Protein AF-Q4TCT6-F1 (afdb_monomer_lite)

InterPro domains:
  IPR011993 PH-like domain superfamily [G3DSA:2.30.29.30] (29-74)
  IPR043537 Tiam1/Tiam2/Protein still life [PTHR46001] (5-73)

Secondary structure (DSSP, 8-state):
-------------------------S---SS-TT-EEEEEEEEE---EEE-TTS-EEEPPP---EEEEEEEE--

Radius of gyration: 23.25 Å; chains: 1; bounding box: 44×37×60 Å

Sequence (74 aa):
TQRGRDCMEESDERRSGTLSSAYPSDSVICCAQGTVRKAGALAVKNFLVHKKNKKVELATRRKWKHYWVSLRGV

Organism: Tetraodon nigroviridis (NCBI:txid99883)

pLDDT: mean 72.49, std 23.48, range [32.38, 98.25]

Structure (mmCIF, N/CA/C/O backbone):
data_AF-Q4TCT6-F1
#
_entry.id   AF-Q4TCT6-F1
#
loop_
_atom_site.group_PDB
_atom_site.id
_atom_site.type_symbol
_atom_site.label_atom_id
_atom_site.label_alt_id
_atom_site.label_comp_id
_atom_site.label_asym_id
_atom_site.label_entity_id
_atom_site.label_seq_id
_atom_site.pdbx_PDB_ins_code
_atom_s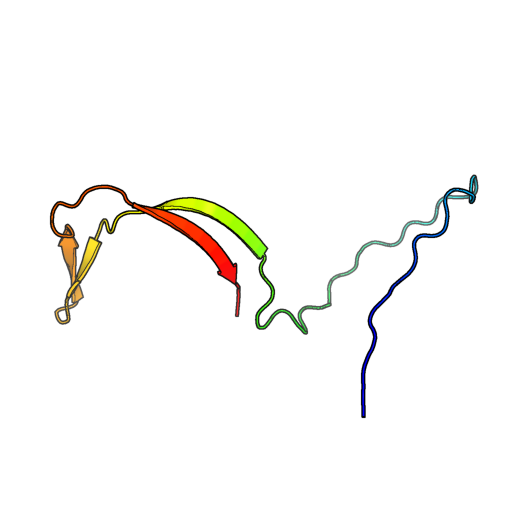ite.Cartn_x
_atom_site.Cartn_y
_atom_site.Cartn_z
_atom_site.occupancy
_atom_site.B_iso_or_equiv
_atom_site.auth_seq_id
_atom_site.auth_comp_id
_atom_site.auth_asym_id
_atom_site.auth_atom_id
_atom_site.pdbx_PDB_model_num
ATOM 1 N N . THR A 1 1 ? 18.130 -31.535 -21.669 1.00 32.81 1 THR A N 1
ATOM 2 C CA . THR A 1 1 ? 18.381 -30.764 -20.431 1.00 32.81 1 THR A CA 1
ATOM 3 C C . THR A 1 1 ? 18.870 -29.380 -20.822 1.00 32.81 1 THR A C 1
ATOM 5 O O . THR A 1 1 ? 19.791 -29.299 -21.617 1.00 32.81 1 THR A O 1
ATOM 8 N N . GLN A 1 2 ? 18.193 -28.319 -20.376 1.00 40.00 2 GLN A N 1
ATOM 9 C CA . GLN A 1 2 ? 18.391 -26.917 -20.790 1.00 40.00 2 GLN A CA 1
ATOM 10 C C . GLN A 1 2 ? 19.458 -26.225 -19.920 1.00 40.00 2 GLN A C 1
ATOM 12 O O . GLN A 1 2 ? 19.397 -26.382 -18.698 1.00 40.00 2 GLN A O 1
ATOM 17 N N . ARG A 1 3 ? 20.367 -25.416 -20.494 1.00 40.12 3 ARG A N 1
ATOM 18 C CA . ARG A 1 3 ? 21.060 -24.320 -19.776 1.00 40.12 3 ARG A CA 1
ATOM 19 C C . ARG A 1 3 ? 21.757 -23.329 -20.733 1.00 40.12 3 ARG A C 1
ATOM 21 O O . ARG A 1 3 ? 22.447 -23.765 -21.641 1.00 40.12 3 ARG A O 1
ATOM 28 N N . GLY A 1 4 ? 21.618 -22.031 -20.424 1.00 32.94 4 GLY A N 1
ATOM 29 C CA . GLY A 1 4 ? 22.315 -20.864 -21.015 1.00 32.94 4 GLY A CA 1
ATOM 30 C C . GLY A 1 4 ? 21.432 -20.150 -22.042 1.00 32.94 4 GLY A C 1
ATOM 31 O O . GLY A 1 4 ? 21.165 -20.733 -23.078 1.00 32.94 4 GLY A O 1
ATOM 32 N N . ARG A 1 5 ? 20.798 -18.985 -21.825 1.00 48.38 5 ARG A N 1
ATOM 33 C CA . ARG A 1 5 ? 21.246 -17.712 -21.222 1.00 48.38 5 ARG A CA 1
ATOM 34 C C . ARG A 1 5 ? 22.596 -17.242 -21.768 1.00 48.38 5 ARG A C 1
ATOM 36 O O . ARG A 1 5 ? 23.610 -17.564 -21.173 1.00 48.38 5 ARG A O 1
ATOM 43 N N . ASP A 1 6 ? 22.540 -16.536 -22.897 1.00 32.38 6 ASP A N 1
ATOM 44 C CA . ASP A 1 6 ? 23.045 -15.167 -23.080 1.00 32.38 6 ASP A CA 1
ATOM 45 C C . ASP A 1 6 ? 22.498 -14.634 -24.417 1.00 32.38 6 ASP A C 1
ATOM 47 O O . ASP A 1 6 ? 22.652 -15.278 -25.451 1.00 32.38 6 ASP A O 1
ATOM 51 N N . CYS A 1 7 ? 21.789 -13.502 -24.405 1.00 36.78 7 CYS A N 1
ATOM 52 C CA . CYS A 1 7 ? 21.384 -12.821 -25.637 1.00 36.78 7 CYS A CA 1
ATOM 53 C C . CYS A 1 7 ? 22.236 -11.560 -25.775 1.00 36.78 7 CYS A C 1
ATOM 55 O O . CYS A 1 7 ? 22.025 -10.568 -25.084 1.00 36.78 7 CYS A O 1
ATOM 57 N N . MET A 1 8 ? 23.230 -11.732 -26.639 1.00 34.03 8 MET A N 1
ATOM 58 C CA . MET A 1 8 ? 24.264 -10.841 -27.145 1.00 34.03 8 MET A CA 1
ATOM 59 C C . MET A 1 8 ? 23.765 -9.443 -27.539 1.00 34.03 8 MET A C 1
ATOM 61 O O . MET A 1 8 ? 22.721 -9.294 -28.172 1.00 34.03 8 MET A O 1
ATOM 65 N N . GLU A 1 9 ? 24.553 -8.433 -27.168 1.00 42.69 9 GLU A N 1
ATOM 66 C CA . GLU A 1 9 ? 24.532 -7.089 -27.745 1.00 42.69 9 GLU A CA 1
ATOM 67 C C . GLU A 1 9 ? 24.913 -7.162 -29.231 1.00 42.69 9 GLU A C 1
ATOM 69 O O . GLU A 1 9 ? 26.002 -7.636 -29.536 1.00 42.69 9 GLU A O 1
ATOM 74 N N . GLU A 1 10 ? 24.072 -6.665 -30.144 1.00 36.78 10 GLU A N 1
ATOM 75 C CA . GLU A 1 10 ? 24.527 -6.174 -31.454 1.00 36.78 10 GLU A CA 1
ATOM 76 C C . GLU A 1 10 ? 23.432 -5.361 -32.160 1.00 36.78 10 GLU A C 1
ATOM 78 O O . GLU A 1 10 ? 22.356 -5.886 -32.447 1.00 36.78 10 GLU A O 1
ATOM 83 N N . SER A 1 11 ? 23.724 -4.100 -32.495 1.00 37.59 11 SER A N 1
ATOM 84 C CA . SER A 1 11 ? 23.526 -3.513 -33.839 1.00 37.59 11 SER A CA 1
ATOM 85 C C . SER A 1 11 ? 23.254 -2.011 -33.769 1.00 37.59 11 SER A C 1
ATOM 87 O O . SER A 1 11 ? 22.121 -1.548 -33.901 1.00 37.59 11 SER A O 1
ATOM 89 N N . ASP A 1 12 ? 24.333 -1.249 -33.629 1.00 48.16 12 ASP A N 1
ATOM 90 C CA . ASP A 1 12 ? 24.398 0.178 -33.934 1.00 48.16 12 ASP A CA 1
ATOM 91 C C . ASP A 1 12 ? 24.967 0.324 -35.363 1.00 48.16 12 ASP A C 1
ATOM 93 O O . ASP A 1 12 ? 26.145 0.595 -35.520 1.00 48.16 12 ASP A O 1
ATOM 97 N N . GLU A 1 13 ? 24.191 0.013 -36.419 1.00 47.44 13 GLU A N 1
ATOM 98 C CA . GLU A 1 13 ? 24.534 0.359 -37.825 1.00 47.44 13 GLU A CA 1
ATOM 99 C C . GLU A 1 13 ? 23.420 0.027 -38.851 1.00 47.44 13 GLU A C 1
ATOM 101 O O . GLU A 1 13 ? 23.625 -0.708 -39.812 1.00 47.44 13 GLU A O 1
ATOM 106 N N . ARG A 1 14 ? 22.204 0.585 -38.719 1.00 46.38 14 ARG A N 1
ATOM 107 C CA . ARG A 1 14 ? 21.273 0.684 -39.874 1.00 46.38 14 ARG A CA 1
ATOM 108 C C . ARG A 1 14 ? 20.574 2.038 -39.928 1.00 46.38 14 ARG A C 1
ATOM 110 O O . ARG A 1 14 ? 19.423 2.204 -39.537 1.00 46.38 14 ARG A O 1
ATOM 117 N N . ARG A 1 15 ? 21.313 3.024 -40.440 1.00 44.97 15 ARG A N 1
ATOM 118 C CA . ARG A 1 15 ? 20.784 4.299 -40.935 1.00 44.97 15 ARG A CA 1
ATOM 119 C C . ARG A 1 15 ? 19.868 4.082 -42.149 1.00 44.97 15 ARG A C 1
ATOM 121 O O . ARG A 1 15 ? 20.226 3.359 -43.068 1.00 44.97 15 ARG A O 1
ATOM 128 N N . SER A 1 16 ? 18.820 4.908 -42.190 1.00 48.69 16 SER A N 1
ATOM 129 C CA . SER A 1 16 ? 18.152 5.462 -43.381 1.00 48.69 16 SER A CA 1
ATOM 130 C C . SER A 1 16 ? 17.185 4.568 -44.171 1.00 48.69 16 SER A C 1
ATOM 132 O O . SER A 1 16 ? 17.593 3.624 -44.837 1.00 48.69 16 SER A O 1
ATOM 134 N N . GLY A 1 17 ? 15.906 4.968 -44.204 1.00 42.50 17 GLY A N 1
ATOM 135 C CA . GLY A 1 17 ? 14.976 4.574 -45.268 1.00 42.50 17 GLY A CA 1
ATOM 136 C C . GLY A 1 17 ? 13.520 4.370 -44.847 1.00 42.50 17 GLY A C 1
ATOM 137 O O . GLY A 1 17 ? 13.140 3.281 -44.449 1.00 42.50 17 GLY A O 1
ATOM 138 N N . THR A 1 18 ? 12.704 5.399 -45.087 1.00 49.03 18 THR A N 1
ATOM 139 C CA . THR A 1 18 ? 11.328 5.274 -45.607 1.00 49.03 18 THR A CA 1
ATOM 140 C C . THR A 1 18 ? 10.197 4.875 -44.643 1.00 49.03 18 THR A C 1
ATOM 142 O O . THR A 1 18 ? 10.053 3.748 -44.187 1.00 49.03 18 THR A O 1
ATOM 145 N N . LEU A 1 19 ? 9.325 5.864 -44.438 1.00 51.97 19 LEU A N 1
ATOM 146 C CA . LEU A 1 19 ? 7.963 5.819 -43.909 1.00 51.97 19 LEU A CA 1
ATOM 147 C C . LEU A 1 19 ? 7.185 4.552 -44.315 1.00 51.97 19 LEU A C 1
ATOM 149 O O . LEU A 1 19 ? 6.942 4.334 -45.500 1.00 51.97 19 LEU A O 1
ATOM 153 N N . SER A 1 20 ? 6.665 3.803 -43.341 1.00 42.94 20 SER A N 1
ATOM 154 C CA . SER A 1 20 ? 5.404 3.084 -43.534 1.00 42.94 20 SER A CA 1
ATOM 155 C C . SER A 1 20 ? 4.636 2.973 -42.223 1.00 42.94 20 SER A C 1
ATOM 157 O O . SER A 1 20 ? 5.055 2.332 -41.262 1.00 42.94 20 SER A O 1
ATOM 159 N N . SER A 1 21 ? 3.509 3.676 -42.217 1.00 55.47 21 SER A N 1
ATOM 160 C CA . SER A 1 21 ? 2.441 3.622 -41.234 1.00 55.47 21 SER A CA 1
ATOM 161 C C . SER A 1 21 ? 1.899 2.200 -41.111 1.00 55.47 21 SER A C 1
ATOM 163 O O . SER A 1 21 ? 1.356 1.655 -42.068 1.00 55.47 21 SER A O 1
ATOM 165 N N . ALA A 1 22 ? 1.973 1.632 -39.914 1.00 57.66 22 ALA A N 1
ATOM 166 C CA . ALA A 1 22 ? 1.021 0.627 -39.479 1.00 57.66 22 ALA A CA 1
ATOM 167 C C . ALA A 1 22 ? 0.752 0.875 -37.995 1.00 57.66 22 ALA A C 1
ATOM 169 O O . ALA A 1 22 ? 1.631 0.721 -37.150 1.00 57.66 22 ALA A O 1
ATOM 170 N N . TYR A 1 23 ? -0.465 1.343 -37.717 1.00 52.56 23 TYR A N 1
ATOM 171 C CA . TYR A 1 23 ? -1.120 1.290 -36.413 1.00 52.56 23 TYR A CA 1
ATOM 172 C C . TYR A 1 23 ? -0.626 0.085 -35.588 1.00 52.56 23 TYR A C 1
ATOM 174 O O . TYR A 1 23 ? -0.640 -1.030 -36.115 1.00 52.56 23 TYR A O 1
ATOM 182 N N . PRO A 1 24 ? -0.292 0.224 -34.293 1.00 56.91 24 PRO A N 1
ATOM 183 C CA . PRO A 1 24 ? -0.396 -0.912 -33.393 1.00 56.91 24 PRO A CA 1
ATOM 184 C C . PRO A 1 24 ? -1.892 -1.205 -33.218 1.00 56.91 24 PRO A C 1
ATOM 186 O O . PRO A 1 24 ? -2.541 -0.711 -32.301 1.00 56.91 24 PRO A O 1
ATOM 189 N N . SER A 1 25 ? -2.459 -1.933 -34.179 1.00 56.12 25 SER A N 1
ATOM 190 C CA . SER A 1 25 ? -3.802 -2.487 -34.100 1.00 56.12 25 SER A CA 1
ATOM 191 C C . SER A 1 25 ? -3.875 -3.405 -32.884 1.00 56.12 25 SER A C 1
ATOM 193 O O . SER A 1 25 ? -3.022 -4.274 -32.699 1.00 56.12 25 SER A O 1
ATOM 195 N N . ASP A 1 26 ? -4.879 -3.164 -32.044 1.00 63.66 26 ASP A N 1
ATOM 196 C CA . ASP A 1 26 ? -5.254 -3.987 -30.902 1.00 63.66 26 ASP A CA 1
ATOM 197 C C . ASP A 1 26 ? -5.149 -5.482 -31.214 1.00 63.66 26 ASP A C 1
ATOM 199 O O . ASP A 1 26 ? -5.869 -5.971 -32.076 1.00 63.66 26 ASP A O 1
ATOM 203 N N . SER A 1 27 ? -4.285 -6.194 -30.484 1.00 58.66 27 SER A N 1
ATOM 204 C CA . SER A 1 27 ? -4.608 -7.455 -29.795 1.00 58.66 27 SER A CA 1
ATOM 205 C C . SER A 1 27 ? -3.349 -8.279 -29.514 1.00 58.66 27 SER A C 1
ATOM 207 O O . SER A 1 27 ? -2.962 -9.134 -30.303 1.00 58.66 27 SER A O 1
ATOM 209 N N . VAL A 1 28 ? -2.773 -8.114 -28.322 1.00 54.38 28 VAL A N 1
ATOM 210 C CA . VAL A 1 28 ? -2.172 -9.254 -27.611 1.00 54.38 28 VAL A CA 1
ATOM 211 C C . VAL A 1 28 ? -2.569 -9.166 -26.135 1.00 54.38 28 VAL A C 1
ATOM 213 O O . VAL A 1 28 ? -1.745 -9.043 -25.234 1.00 54.38 28 VAL A O 1
ATOM 216 N N . ILE A 1 29 ? -3.879 -9.215 -25.867 1.00 57.19 29 ILE A N 1
ATOM 217 C CA . ILE A 1 29 ? -4.399 -9.597 -24.544 1.00 57.19 29 ILE A CA 1
ATOM 218 C C . ILE A 1 29 ? -4.251 -11.121 -24.444 1.00 57.19 29 ILE A C 1
ATOM 220 O O . ILE A 1 29 ? -5.214 -11.873 -24.516 1.00 57.19 29 ILE A O 1
ATOM 224 N N . CYS A 1 30 ? -3.013 -11.596 -24.391 1.00 53.72 30 CYS A N 1
ATOM 225 C CA . CYS A 1 30 ? -2.684 -12.994 -24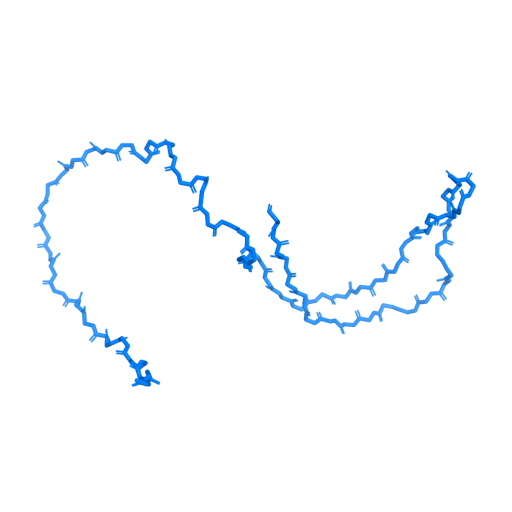.159 1.00 53.72 30 CYS A CA 1
ATOM 226 C C . CYS A 1 30 ? -1.233 -13.017 -23.664 1.00 53.72 30 CYS A C 1
ATOM 228 O O . CYS A 1 30 ? -0.362 -12.512 -24.362 1.00 53.72 30 CYS A O 1
ATOM 230 N N . CYS A 1 31 ? -0.994 -13.549 -22.456 1.00 55.00 31 CYS A N 1
ATOM 231 C CA . CYS A 1 31 ? 0.291 -13.638 -21.720 1.00 55.00 31 CYS A CA 1
ATOM 232 C C . CYS A 1 31 ? 0.576 -12.598 -20.607 1.00 55.00 31 CYS A C 1
ATOM 234 O O . CYS A 1 31 ? 1.718 -12.486 -20.168 1.00 55.00 31 CYS A O 1
ATOM 236 N N . ALA A 1 32 ? -0.416 -11.877 -20.071 1.00 57.72 32 ALA A N 1
ATOM 237 C CA . ALA A 1 32 ? -0.190 -10.961 -18.936 1.00 57.72 32 ALA A CA 1
ATOM 238 C C . ALA A 1 32 ? -0.330 -11.597 -17.534 1.00 57.72 32 ALA A C 1
ATOM 240 O O . ALA A 1 32 ? -0.209 -10.881 -16.540 1.00 57.72 32 ALA A O 1
ATOM 241 N N . GLN A 1 33 ? -0.539 -12.914 -17.418 1.00 60.12 33 GLN A N 1
ATOM 242 C CA . GLN A 1 33 ? -0.584 -13.571 -16.110 1.00 60.12 33 GLN A CA 1
ATOM 243 C C . GLN A 1 33 ? 0.822 -13.592 -15.490 1.00 60.12 33 GLN A C 1
ATOM 245 O O . GLN A 1 33 ? 1.682 -14.376 -15.883 1.00 60.12 33 GLN A O 1
ATOM 250 N N . GLY A 1 34 ? 1.066 -12.718 -14.510 1.00 71.38 34 GLY A N 1
ATOM 251 C CA . GLY A 1 34 ? 2.294 -12.729 -13.707 1.00 71.38 34 GLY A CA 1
ATOM 252 C C . GLY A 1 34 ? 3.398 -11.742 -14.109 1.00 71.38 34 GLY A C 1
ATOM 253 O O . GLY A 1 34 ? 4.424 -11.703 -13.421 1.00 71.38 34 GLY A O 1
ATOM 254 N N . THR A 1 35 ? 3.203 -10.900 -15.131 1.00 84.06 35 THR A N 1
ATOM 255 C CA . THR A 1 35 ? 4.183 -9.859 -15.505 1.00 84.06 35 THR A CA 1
ATOM 256 C C . THR A 1 35 ? 4.110 -8.655 -14.553 1.00 84.06 35 THR A C 1
ATOM 258 O O . THR A 1 35 ? 3.033 -8.161 -14.207 1.00 84.06 35 THR A O 1
ATOM 261 N N . VAL A 1 36 ? 5.273 -8.164 -14.107 1.00 89.38 36 VAL A N 1
ATOM 262 C CA . VAL A 1 36 ? 5.384 -6.958 -13.267 1.00 89.38 36 VAL A CA 1
ATOM 263 C C . VAL A 1 36 ? 5.184 -5.714 -14.133 1.00 89.38 36 VAL A C 1
ATOM 265 O O . VAL A 1 36 ? 5.975 -5.455 -15.031 1.00 89.38 36 VAL A O 1
ATOM 268 N N . ARG A 1 37 ? 4.155 -4.914 -13.830 1.00 93.44 37 ARG A N 1
ATOM 269 C CA . ARG A 1 37 ? 3.856 -3.651 -14.536 1.00 93.44 37 ARG A CA 1
ATOM 270 C C . ARG A 1 37 ? 4.626 -2.458 -13.964 1.00 93.44 37 ARG A C 1
ATOM 272 O O . ARG A 1 37 ? 4.889 -1.498 -14.677 1.00 93.44 37 ARG A O 1
ATOM 279 N N . LYS A 1 38 ? 4.948 -2.494 -12.664 1.00 94.69 38 LYS A N 1
ATOM 280 C CA . LYS A 1 38 ? 5.729 -1.463 -11.959 1.00 94.69 38 LYS A CA 1
ATOM 281 C C . LYS A 1 38 ? 6.375 -2.043 -10.702 1.00 94.69 38 LYS A C 1
ATOM 283 O O . LYS A 1 38 ? 5.746 -2.847 -10.011 1.00 94.69 38 LYS A O 1
ATOM 288 N N . ALA A 1 39 ? 7.590 -1.607 -10.381 1.00 96.44 39 ALA A N 1
ATOM 289 C CA . ALA A 1 39 ? 8.266 -1.929 -9.127 1.00 96.44 39 ALA A CA 1
ATOM 290 C C . ALA A 1 39 ? 8.998 -0.709 -8.551 1.00 96.44 39 ALA A C 1
ATOM 292 O O . ALA A 1 39 ? 9.382 0.190 -9.300 1.00 96.44 39 ALA A O 1
ATOM 293 N N . GLY A 1 40 ? 9.170 -0.670 -7.228 1.00 97.88 40 GLY A N 1
ATOM 294 C CA . GLY A 1 40 ? 9.938 0.377 -6.554 1.00 97.88 40 GLY A CA 1
ATOM 295 C C . GLY A 1 40 ? 9.832 0.340 -5.029 1.00 97.88 40 GLY A C 1
ATOM 296 O O . GLY A 1 40 ? 9.026 -0.401 -4.459 1.00 97.88 40 GLY A O 1
ATOM 297 N N . ALA A 1 41 ? 10.653 1.157 -4.368 1.00 98.06 41 ALA A N 1
ATOM 298 C CA . ALA A 1 41 ? 10.630 1.330 -2.919 1.00 98.06 41 ALA A CA 1
ATOM 299 C C . ALA A 1 41 ? 9.474 2.251 -2.497 1.00 98.06 41 ALA A C 1
ATOM 301 O O . ALA A 1 41 ? 9.389 3.392 -2.948 1.00 98.06 41 ALA A O 1
ATOM 302 N N . LEU A 1 42 ? 8.596 1.772 -1.612 1.00 98.25 42 LEU A N 1
ATOM 303 C CA . LEU A 1 42 ? 7.455 2.530 -1.093 1.00 98.25 42 LEU A CA 1
ATOM 304 C C . LEU A 1 42 ? 7.382 2.447 0.433 1.00 98.25 42 LEU A C 1
ATOM 306 O O . LEU A 1 42 ? 7.648 1.402 1.030 1.00 98.25 42 LEU A O 1
ATOM 310 N N . ALA A 1 43 ? 6.971 3.548 1.065 1.00 97.69 43 ALA A N 1
ATOM 311 C CA . ALA A 1 43 ? 6.556 3.556 2.461 1.00 97.69 43 ALA A CA 1
ATOM 312 C C . ALA A 1 43 ? 5.079 3.142 2.552 1.00 97.69 43 ALA A C 1
ATOM 314 O O . ALA A 1 43 ? 4.207 3.785 1.971 1.00 97.69 43 ALA A O 1
ATOM 315 N N . VAL A 1 44 ? 4.789 2.075 3.293 1.00 97.06 44 VAL A N 1
ATOM 316 C CA . VAL A 1 44 ? 3.463 1.452 3.376 1.00 97.06 44 VAL A CA 1
ATOM 317 C C . VAL A 1 44 ? 2.942 1.495 4.812 1.00 97.06 44 VAL A C 1
ATOM 319 O O . VAL A 1 44 ? 3.681 1.260 5.774 1.00 97.06 44 VAL A O 1
ATOM 322 N N . LYS A 1 45 ? 1.645 1.772 4.960 1.00 96.44 45 LYS A N 1
ATOM 323 C CA . LYS A 1 45 ? 0.867 1.540 6.184 1.00 96.44 45 LYS A CA 1
ATOM 324 C C . LYS A 1 45 ? -0.567 1.167 5.814 1.00 96.44 45 LYS A C 1
ATOM 326 O O . LYS A 1 45 ? -1.084 1.632 4.802 1.00 96.44 45 LYS A O 1
ATOM 331 N N . ASN A 1 46 ? -1.232 0.395 6.668 1.00 95.12 46 ASN A N 1
ATOM 332 C CA . ASN A 1 46 ? -2.658 0.124 6.502 1.00 95.12 46 ASN A CA 1
ATOM 333 C C . ASN A 1 46 ? -3.460 1.357 6.928 1.00 95.12 46 ASN A C 1
ATOM 335 O O . ASN A 1 46 ? -3.171 1.948 7.970 1.00 95.12 46 ASN A O 1
ATOM 339 N N . PHE A 1 47 ? -4.458 1.732 6.130 1.00 93.69 47 PHE A N 1
ATOM 340 C CA . PHE A 1 47 ? -5.349 2.850 6.440 1.00 93.69 47 PHE A CA 1
ATOM 341 C C . PHE A 1 47 ? -6.682 2.352 6.997 1.00 93.69 47 PHE A C 1
ATOM 343 O O . PHE A 1 47 ? -7.075 2.735 8.093 1.00 93.69 47 PHE A O 1
ATOM 350 N N . LEU A 1 48 ? -7.324 1.422 6.294 1.00 94.56 48 LEU A N 1
ATOM 351 C CA . LEU A 1 48 ? -8.611 0.847 6.672 1.00 94.56 48 LEU A CA 1
ATOM 352 C C . LEU A 1 48 ? -8.505 -0.676 6.745 1.00 94.56 48 LEU A C 1
ATOM 354 O O . LEU A 1 48 ? -7.683 -1.284 6.056 1.00 94.56 48 LEU A O 1
ATOM 358 N N . VAL A 1 49 ? -9.337 -1.288 7.582 1.00 94.44 49 VAL A N 1
ATOM 359 C CA . VAL A 1 49 ? -9.474 -2.742 7.702 1.00 94.44 49 VAL A CA 1
ATOM 360 C C . VAL A 1 49 ? -10.932 -3.111 7.488 1.00 94.44 49 VAL A C 1
ATOM 362 O O . VAL A 1 49 ? -11.833 -2.522 8.085 1.00 94.44 49 VAL A O 1
ATOM 365 N N . HIS A 1 50 ? -11.155 -4.111 6.641 1.00 94.75 50 HIS A N 1
ATOM 366 C CA . HIS A 1 50 ? -12.476 -4.681 6.440 1.00 94.75 50 HIS A CA 1
ATOM 367 C C . HIS A 1 50 ? -12.742 -5.754 7.501 1.00 94.75 50 HIS A C 1
ATOM 369 O O . HIS A 1 50 ? -12.063 -6.785 7.537 1.00 94.75 50 HIS A O 1
ATOM 375 N N . LYS A 1 51 ? -13.723 -5.522 8.378 1.00 88.00 51 LYS A N 1
ATOM 376 C CA . LYS A 1 51 ? -14.193 -6.537 9.329 1.00 88.00 51 LYS A CA 1
ATOM 377 C C . LYS A 1 51 ? -15.271 -7.414 8.694 1.00 88.00 51 LYS A C 1
ATOM 379 O O . LYS A 1 51 ? -15.972 -7.003 7.775 1.00 88.00 51 LYS A O 1
ATOM 384 N N . LYS A 1 52 ? -15.443 -8.623 9.241 1.00 87.00 52 LYS A N 1
ATOM 385 C CA . LYS A 1 52 ? -16.420 -9.627 8.773 1.00 87.00 52 LYS A CA 1
ATOM 386 C C . LYS A 1 52 ? -17.854 -9.082 8.652 1.00 87.00 52 LYS A C 1
ATOM 388 O O . LYS A 1 52 ? -18.610 -9.543 7.811 1.00 87.00 52 LYS A O 1
ATOM 393 N N . ASN A 1 53 ? -18.194 -8.040 9.410 1.00 86.31 53 ASN A N 1
ATOM 394 C CA . ASN A 1 53 ? -19.531 -7.442 9.457 1.00 86.31 53 ASN A CA 1
ATOM 395 C C . ASN A 1 53 ? -19.783 -6.407 8.339 1.00 86.31 53 ASN A C 1
ATOM 397 O O . ASN A 1 53 ? -20.626 -5.534 8.513 1.00 86.31 53 ASN A O 1
ATOM 401 N N . LYS A 1 54 ? -19.007 -6.425 7.242 1.00 85.25 54 LYS A N 1
ATOM 402 C CA . LYS A 1 54 ? -19.005 -5.391 6.180 1.00 85.25 54 LYS A CA 1
ATOM 403 C C . LYS A 1 54 ? -18.707 -3.967 6.676 1.00 85.25 54 LYS A C 1
ATOM 405 O O . LYS A 1 54 ? -18.876 -2.992 5.950 1.00 85.25 54 LYS A O 1
ATOM 410 N N . LYS A 1 55 ? -18.248 -3.838 7.922 1.00 90.75 55 LYS A N 1
ATOM 411 C CA . LYS A 1 55 ? -17.886 -2.567 8.540 1.00 90.75 55 LYS A CA 1
ATOM 412 C C . LYS A 1 55 ? -16.425 -2.269 8.241 1.00 90.75 55 LYS A C 1
ATOM 414 O O . LYS A 1 55 ? -15.543 -3.090 8.511 1.00 90.75 55 LYS A O 1
ATOM 419 N N . VAL A 1 56 ? -16.186 -1.079 7.713 1.00 94.44 56 VAL A N 1
ATOM 420 C CA . VAL A 1 56 ? -14.847 -0.538 7.511 1.00 94.44 56 VAL A CA 1
ATOM 421 C C . VAL A 1 56 ? -14.444 0.222 8.769 1.00 94.44 56 VAL A C 1
ATOM 423 O O . VAL A 1 56 ? -15.188 1.073 9.253 1.00 94.44 56 VAL A O 1
ATOM 426 N N . GLU A 1 57 ? -13.279 -0.100 9.319 1.00 93.44 57 GLU A N 1
ATOM 427 C CA . GLU A 1 57 ? -12.724 0.587 10.487 1.00 93.44 57 GLU A CA 1
ATOM 428 C C . GLU A 1 57 ? -11.306 1.075 10.197 1.00 93.44 57 GLU A C 1
ATOM 430 O O . GLU A 1 57 ? -10.598 0.510 9.361 1.00 93.44 57 GLU A O 1
ATOM 435 N N . LEU A 1 58 ? -10.879 2.128 10.898 1.00 93.69 58 LEU A N 1
ATOM 436 C CA . LEU A 1 58 ? -9.507 2.613 10.803 1.00 93.69 58 LEU A CA 1
ATOM 437 C C . LEU A 1 58 ? -8.540 1.543 11.328 1.00 93.69 58 LEU A C 1
ATOM 439 O O . LEU A 1 58 ? -8.758 0.950 12.387 1.00 93.69 58 LEU A O 1
ATOM 443 N N . ALA A 1 59 ? -7.452 1.305 10.598 1.00 93.00 59 ALA A N 1
ATOM 444 C CA . ALA A 1 59 ? -6.398 0.411 11.055 1.00 93.00 59 ALA A CA 1
ATOM 445 C C . ALA A 1 59 ? -5.751 0.939 12.351 1.00 93.00 59 ALA A C 1
ATOM 447 O O . ALA A 1 59 ? -5.666 2.145 12.585 1.00 93.00 59 ALA A O 1
ATOM 448 N N . THR A 1 60 ? -5.233 0.035 13.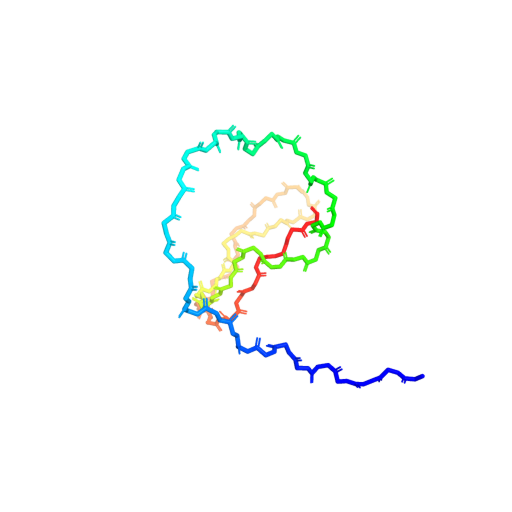189 1.00 92.94 60 THR A N 1
ATOM 449 C CA . THR A 1 60 ? -4.489 0.410 14.407 1.00 92.94 60 THR A CA 1
ATOM 450 C C . THR A 1 60 ? -3.357 1.389 14.076 1.00 92.94 60 THR A C 1
ATOM 452 O O . THR A 1 60 ? -2.650 1.170 13.088 1.00 92.94 60 THR A O 1
ATOM 455 N N . ARG A 1 61 ? -3.130 2.417 14.909 1.00 90.44 61 ARG A N 1
ATOM 456 C CA . ARG A 1 61 ? -2.036 3.388 14.714 1.00 90.44 61 ARG A CA 1
ATOM 457 C C . ARG A 1 61 ? -0.685 2.664 14.683 1.00 90.44 61 ARG A C 1
ATOM 459 O O . ARG A 1 61 ? -0.276 2.060 15.669 1.00 90.44 61 ARG A O 1
ATOM 466 N N . ARG A 1 62 ? 0.007 2.725 13.543 1.00 92.25 62 ARG A N 1
ATOM 467 C CA . ARG A 1 62 ? 1.329 2.116 13.318 1.00 92.25 62 ARG A CA 1
ATOM 468 C C . ARG A 1 62 ? 2.230 3.078 12.542 1.00 92.25 62 ARG A C 1
ATOM 470 O O . ARG A 1 62 ? 1.738 3.963 11.843 1.00 92.25 62 ARG A O 1
ATOM 477 N N . LYS A 1 63 ? 3.549 2.899 12.670 1.00 94.62 63 LYS A N 1
ATOM 478 C CA . LYS A 1 63 ? 4.552 3.637 11.885 1.00 94.62 63 LYS A CA 1
ATOM 479 C C . LYS A 1 63 ? 4.569 3.136 10.435 1.00 94.62 63 LYS A C 1
ATOM 481 O O . LYS A 1 63 ? 4.270 1.968 10.184 1.00 94.62 63 LYS A O 1
ATOM 486 N N . 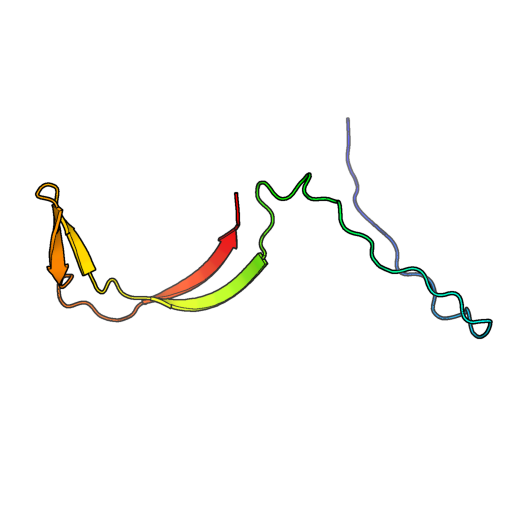TRP A 1 64 ? 4.922 4.019 9.504 1.00 97.38 64 TRP A N 1
ATOM 487 C CA . TRP A 1 64 ? 5.189 3.658 8.112 1.00 97.38 64 TRP A CA 1
ATOM 488 C C . TRP A 1 64 ? 6.367 2.683 8.029 1.00 97.38 64 TRP A C 1
ATOM 490 O O . TRP A 1 64 ? 7.302 2.773 8.827 1.00 97.38 64 TRP A O 1
ATOM 500 N N . LYS A 1 65 ? 6.318 1.754 7.075 1.00 97.38 65 LYS A N 1
ATOM 501 C CA . LYS A 1 65 ? 7.382 0.773 6.837 1.00 97.38 65 LYS A CA 1
ATOM 502 C C . LYS A 1 65 ? 7.810 0.799 5.377 1.00 97.38 65 LYS A C 1
ATOM 504 O O . LYS A 1 65 ? 6.955 0.848 4.501 1.00 97.38 65 LYS A O 1
ATOM 509 N N . HIS A 1 66 ? 9.110 0.744 5.123 1.00 97.81 66 HIS A N 1
ATOM 510 C CA . HIS A 1 66 ? 9.649 0.726 3.766 1.00 97.81 66 HIS A CA 1
ATOM 511 C C . HIS A 1 66 ? 9.704 -0.701 3.223 1.00 97.81 66 HIS A C 1
ATOM 513 O O . HIS A 1 66 ? 10.212 -1.599 3.893 1.00 97.81 66 HIS A O 1
ATOM 519 N N . TYR A 1 67 ? 9.195 -0.891 2.009 1.00 98.19 67 TYR A N 1
ATOM 520 C CA . TYR A 1 67 ? 9.214 -2.167 1.301 1.00 98.19 67 TYR A CA 1
ATOM 521 C C . TYR A 1 67 ? 9.570 -1.961 -0.170 1.00 98.19 67 TYR A C 1
ATOM 523 O O . TYR A 1 67 ? 9.206 -0.946 -0.767 1.00 98.19 67 TYR A O 1
ATOM 531 N N . TRP A 1 68 ? 10.231 -2.952 -0.767 1.00 97.31 68 TRP A N 1
ATOM 532 C CA . TRP A 1 68 ? 10.289 -3.085 -2.219 1.00 97.31 68 TRP A CA 1
ATOM 533 C C . TRP A 1 68 ? 8.997 -3.747 -2.695 1.00 97.31 68 TRP A C 1
ATOM 535 O O . TRP A 1 68 ? 8.694 -4.874 -2.302 1.00 97.31 68 TRP A O 1
ATOM 545 N N . VAL A 1 69 ? 8.205 -3.038 -3.495 1.00 97.12 69 VAL A N 1
ATOM 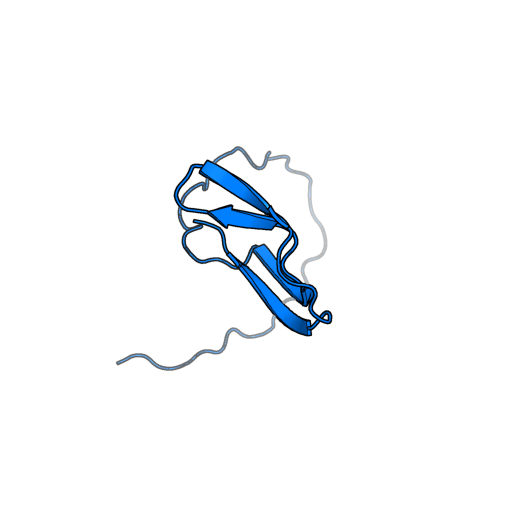546 C CA . VAL A 1 69 ? 6.871 -3.482 -3.921 1.00 97.12 69 VAL A CA 1
ATOM 547 C C . VAL A 1 69 ? 6.879 -3.737 -5.423 1.00 97.12 69 VAL A C 1
ATOM 549 O O . VAL A 1 69 ? 7.467 -2.968 -6.180 1.00 97.12 69 VAL A O 1
ATOM 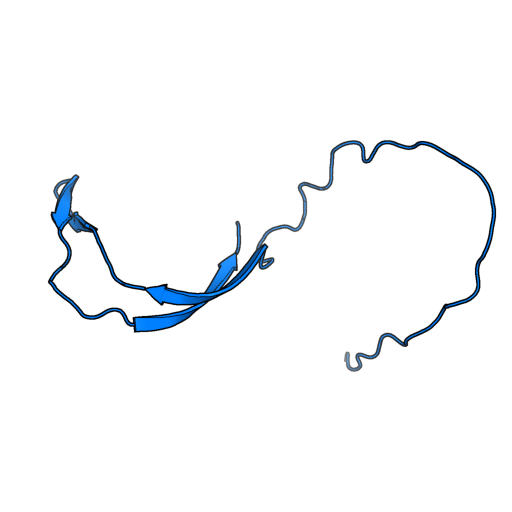552 N N . SER A 1 70 ? 6.195 -4.796 -5.863 1.00 95.62 70 SER A N 1
ATOM 553 C CA . SER A 1 70 ? 5.953 -5.084 -7.281 1.00 95.62 70 SER A CA 1
ATOM 554 C C . SER A 1 70 ? 4.460 -5.237 -7.553 1.00 95.62 70 SER A C 1
ATOM 556 O O . SER A 1 70 ? 3.810 -6.078 -6.931 1.00 95.62 70 SER A O 1
ATOM 558 N N . LEU A 1 71 ? 3.931 -4.470 -8.506 1.00 94.81 71 LEU A N 1
ATOM 559 C CA . LEU A 1 71 ? 2.557 -4.603 -8.980 1.00 94.81 71 LEU A CA 1
ATOM 560 C C . LEU A 1 71 ? 2.516 -5.601 -10.139 1.00 94.81 71 LEU A C 1
ATOM 562 O O . LEU A 1 71 ? 3.038 -5.323 -11.222 1.00 94.81 71 LEU A O 1
ATOM 566 N N . ARG A 1 72 ? 1.886 -6.751 -9.902 1.00 91.62 72 ARG A N 1
ATOM 567 C CA . ARG A 1 72 ? 1.599 -7.769 -10.919 1.00 91.62 72 ARG A CA 1
ATOM 568 C C . ARG A 1 72 ? 0.095 -7.799 -11.167 1.00 91.62 72 ARG A C 1
ATOM 570 O O . ARG A 1 72 ? -0.676 -7.753 -10.211 1.00 91.62 72 ARG A O 1
ATOM 577 N N . GLY A 1 73 ? -0.295 -7.803 -12.437 1.00 84.06 73 GLY A N 1
ATOM 578 C CA . GLY A 1 73 ? -1.683 -8.009 -12.844 1.00 84.06 73 GLY A CA 1
ATOM 579 C C . GLY A 1 73 ? -1.985 -9.495 -13.004 1.00 84.06 73 GLY A C 1
ATOM 580 O O . GLY A 1 73 ? -1.062 -10.295 -13.190 1.00 84.06 73 GLY A O 1
ATOM 581 N N . VAL A 1 74 ? -3.267 -9.831 -12.907 1.00 67.81 74 VAL A N 1
ATOM 582 C CA . VAL A 1 74 ? -3.821 -11.110 -13.367 1.00 67.81 74 VAL A CA 1
ATOM 583 C C . VAL A 1 74 ? -4.410 -10.887 -14.748 1.00 67.81 74 VAL A C 1
ATOM 585 O O . VAL A 1 74 ? -4.994 -9.794 -14.935 1.00 67.81 74 VAL A O 1
#

Foldseek 3Di:
DDDDDDDDDDDPDDDDDDDDDDPPPDDDPDPQQFDFPDKDKDFDDAQWDQDPVSDIDGDDDDGTDIDTDTDGDD